Protein AF-A0A7S9CLT0-F1 (afdb_monomer_lite)

Secondary structure (DSSP, 8-state):
--HHHHHHHHHHHHTT-SS--HHHHHHHHHHHTS-HHHHHHHHHHTTSS-TTHHHHHHHTT---HHHHHHHHHHHHS--------

pLDDT: mean 89.1, std 14.0, range [45.91, 97.62]

Foldseek 3Di:
DDDVVLVVLLCVLCVVPPDDDLLNLLVSCVVVVHHSLVSVVSCCVVVVDPPCPQVVLVVVVHNDPVNNVVSVVVVPDDPPPPDDD

Radius of gyration: 14.13 Å; chains: 1; bounding box: 30×40×33 Å

Structure (mmCIF, N/CA/C/O backbone):
data_AF-A0A7S9CLT0-F1
#
_entry.id   AF-A0A7S9CLT0-F1
#
loop_
_atom_site.group_PDB
_atom_site.id
_atom_site.type_symbol
_atom_site.label_atom_id
_atom_site.label_alt_id
_atom_site.label_comp_id
_atom_site.label_asym_id
_atom_site.label_entity_id
_atom_site.label_seq_id
_atom_site.pdbx_PDB_ins_code
_atom_site.Cartn_x
_atom_site.Cartn_y
_atom_site.Cartn_z
_atom_site.occupancy
_atom_site.B_iso_or_equiv
_atom_site.auth_seq_id
_atom_site.auth_comp_id
_atom_site.auth_asym_id
_atom_site.auth_atom_id
_atom_site.pdbx_PDB_model_num
ATOM 1 N N . MET A 1 1 ? 9.662 -9.570 -5.534 1.00 88.00 1 MET A N 1
ATOM 2 C CA . MET A 1 1 ? 10.656 -8.835 -4.714 1.00 88.00 1 MET A CA 1
ATOM 3 C C . MET A 1 1 ? 11.034 -9.650 -3.470 1.00 88.00 1 MET A C 1
ATOM 5 O O . MET A 1 1 ? 10.202 -10.428 -2.991 1.00 88.00 1 MET A O 1
ATOM 9 N N . ASP A 1 2 ? 12.266 -9.538 -2.957 1.00 92.69 2 ASP A N 1
ATOM 10 C CA . ASP A 1 2 ? 12.635 -10.094 -1.640 1.00 92.69 2 ASP A CA 1
ATOM 11 C C . ASP A 1 2 ? 12.130 -9.199 -0.483 1.00 92.69 2 ASP A C 1
ATOM 13 O O . ASP A 1 2 ? 11.421 -8.218 -0.712 1.00 92.69 2 ASP A O 1
ATOM 17 N N . MET A 1 3 ? 12.401 -9.588 0.767 1.00 91.62 3 MET A N 1
ATOM 18 C CA . MET A 1 3 ? 11.845 -8.919 1.954 1.00 91.62 3 MET A CA 1
ATOM 19 C C . MET A 1 3 ? 12.457 -7.532 2.203 1.00 91.62 3 MET A C 1
ATOM 21 O O . MET A 1 3 ? 11.739 -6.602 2.584 1.00 91.62 3 MET A O 1
ATOM 25 N N . ASP 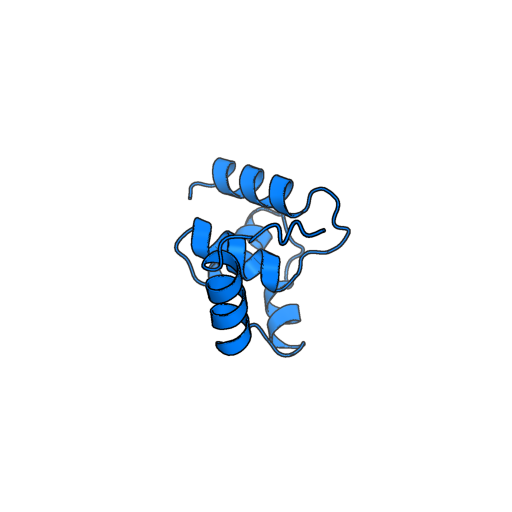A 1 4 ? 13.757 -7.380 1.957 1.00 94.69 4 ASP A N 1
ATOM 26 C CA . ASP A 1 4 ? 14.481 -6.130 2.190 1.00 94.69 4 ASP A CA 1
ATOM 27 C C . ASP A 1 4 ? 14.132 -5.104 1.113 1.00 94.69 4 ASP A C 1
ATOM 29 O O . ASP A 1 4 ? 13.812 -3.952 1.422 1.00 94.69 4 ASP A O 1
ATOM 33 N N . ALA A 1 5 ? 14.080 -5.542 -0.147 1.00 94.56 5 ALA A N 1
ATOM 34 C CA . ALA A 1 5 ? 13.651 -4.708 -1.257 1.00 94.56 5 ALA A CA 1
ATOM 35 C C . ALA A 1 5 ? 12.188 -4.258 -1.094 1.00 94.56 5 ALA A C 1
ATOM 37 O O . ALA A 1 5 ? 11.888 -3.087 -1.336 1.00 94.56 5 ALA A O 1
ATOM 38 N N . LEU A 1 6 ? 11.291 -5.127 -0.604 1.00 94.00 6 LEU A N 1
ATOM 39 C CA . LEU A 1 6 ? 9.899 -4.748 -0.324 1.00 94.00 6 LEU A CA 1
ATOM 40 C C . LEU A 1 6 ? 9.812 -3.695 0.781 1.00 94.00 6 LEU A C 1
ATOM 42 O O . LEU A 1 6 ? 9.075 -2.720 0.649 1.00 94.00 6 LEU A O 1
ATOM 46 N N . THR A 1 7 ? 10.591 -3.859 1.847 1.00 95.31 7 THR A N 1
ATOM 47 C CA . THR A 1 7 ? 10.646 -2.893 2.949 1.00 95.31 7 THR A CA 1
ATOM 48 C C . THR A 1 7 ? 11.141 -1.528 2.473 1.00 95.31 7 THR A C 1
ATOM 50 O O . THR A 1 7 ? 10.550 -0.502 2.818 1.00 95.31 7 THR A O 1
ATOM 53 N N . ALA A 1 8 ? 12.194 -1.500 1.654 1.00 95.19 8 ALA A N 1
ATOM 54 C CA . ALA A 1 8 ? 12.728 -0.267 1.085 1.00 95.19 8 ALA A CA 1
ATOM 55 C C . ALA A 1 8 ? 11.717 0.413 0.147 1.00 95.19 8 ALA A C 1
ATOM 57 O O . ALA A 1 8 ? 11.435 1.603 0.304 1.00 95.19 8 ALA A O 1
ATOM 58 N N . ALA A 1 9 ? 11.117 -0.346 -0.776 1.00 93.69 9 ALA A N 1
ATOM 59 C CA . ALA A 1 9 ? 10.113 0.167 -1.704 1.00 93.69 9 ALA A CA 1
ATOM 60 C C . ALA A 1 9 ? 8.885 0.717 -0.965 1.00 93.69 9 ALA A C 1
ATOM 62 O O . ALA A 1 9 ? 8.414 1.809 -1.288 1.00 93.69 9 ALA A O 1
ATOM 63 N N . PHE A 1 10 ? 8.405 0.002 0.057 1.00 94.31 10 PHE A N 1
ATOM 64 C CA . PHE A 1 10 ? 7.294 0.440 0.896 1.00 94.31 10 PHE A CA 1
ATOM 65 C C . PHE A 1 10 ? 7.601 1.773 1.577 1.00 94.31 10 PHE A C 1
ATOM 67 O O . PHE A 1 10 ? 6.815 2.708 1.449 1.00 94.31 10 PHE A O 1
ATOM 74 N N . ARG A 1 11 ? 8.756 1.882 2.252 1.00 93.94 11 ARG A N 1
ATOM 75 C CA . ARG A 1 11 ? 9.185 3.110 2.944 1.00 93.94 11 ARG A CA 1
ATOM 76 C C . ARG A 1 11 ? 9.262 4.302 1.999 1.00 93.94 11 ARG A C 1
ATOM 78 O O . ARG A 1 11 ? 8.744 5.357 2.335 1.00 93.94 11 ARG A O 1
ATOM 85 N N . SER A 1 12 ? 9.832 4.106 0.812 1.00 92.44 12 SER A N 1
ATOM 86 C CA . SER A 1 12 ? 9.898 5.149 -0.214 1.00 92.44 12 SER A CA 1
ATOM 87 C C . SER A 1 12 ? 8.510 5.582 -0.698 1.00 92.44 12 SER A C 1
ATOM 89 O O . SER A 1 12 ? 8.293 6.766 -0.919 1.00 92.44 12 SER A O 1
ATOM 91 N N . HIS A 1 13 ? 7.552 4.657 -0.817 1.00 89.19 13 HIS A N 1
ATOM 92 C CA . HIS A 1 13 ? 6.186 5.004 -1.219 1.00 89.19 13 HIS A CA 1
ATOM 93 C C . HIS A 1 13 ? 5.421 5.758 -0.128 1.00 89.19 13 HIS A C 1
ATOM 95 O O . HIS A 1 13 ? 4.627 6.638 -0.452 1.00 89.19 13 HIS A O 1
ATOM 101 N N . VAL A 1 14 ? 5.613 5.407 1.149 1.00 90.62 14 VAL A N 1
ATOM 102 C CA . VAL A 1 14 ? 4.942 6.087 2.274 1.00 90.62 14 VAL A CA 1
ATOM 103 C C . VAL A 1 14 ? 5.636 7.374 2.704 1.00 90.62 14 VAL A C 1
ATOM 105 O O . VAL A 1 14 ? 5.068 8.125 3.493 1.00 90.62 14 VAL A O 1
ATOM 108 N N . GLU A 1 15 ? 6.835 7.652 2.197 1.00 89.69 15 GLU A N 1
ATOM 109 C CA . GLU A 1 15 ? 7.555 8.882 2.500 1.00 89.69 15 GLU A CA 1
ATOM 110 C C . GLU A 1 15 ? 6.709 10.107 2.115 1.00 89.69 15 GLU A C 1
ATOM 112 O O . GLU A 1 15 ? 6.220 10.231 0.995 1.00 89.69 15 GLU A O 1
ATOM 117 N N . GLY A 1 16 ? 6.476 10.997 3.083 1.00 84.31 16 GLY A N 1
ATOM 118 C CA . GLY A 1 16 ? 5.628 12.178 2.897 1.00 84.31 16 GLY A CA 1
ATOM 119 C C . GLY A 1 16 ? 4.115 11.915 2.915 1.00 84.31 16 GLY A C 1
ATOM 120 O O . GLY A 1 16 ? 3.346 12.870 2.828 1.00 84.31 16 GLY A O 1
ATOM 121 N N . SER A 1 17 ? 3.667 10.666 3.083 1.00 85.88 17 SER A N 1
ATOM 122 C CA . SER A 1 17 ? 2.253 10.316 3.260 1.00 85.88 17 SER A CA 1
ATOM 123 C C . SER A 1 17 ? 1.966 9.858 4.689 1.00 85.88 17 SER A C 1
ATOM 125 O O . SER A 1 17 ? 2.657 9.008 5.244 1.00 85.88 17 SER A O 1
ATOM 127 N N . SER A 1 18 ? 0.885 10.361 5.285 1.00 83.56 18 SER A N 1
ATOM 128 C CA . SER A 1 18 ? 0.413 9.894 6.597 1.00 83.56 18 SER A CA 1
ATOM 129 C C . SER A 1 18 ? -0.410 8.606 6.521 1.00 83.56 18 SER A C 1
ATOM 131 O O . SER A 1 18 ? -0.853 8.099 7.552 1.00 83.56 18 SER A O 1
ATOM 133 N N . THR A 1 19 ? -0.701 8.093 5.321 1.00 88.50 19 THR A N 1
ATOM 134 C CA . THR A 1 19 ? -1.632 6.969 5.155 1.00 88.50 19 THR A CA 1
ATOM 135 C C . THR A 1 19 ? -1.251 6.084 3.976 1.00 88.50 19 THR A C 1
ATOM 137 O O . THR A 1 19 ? -0.872 6.563 2.906 1.00 88.50 19 THR A O 1
ATOM 140 N N . PHE A 1 20 ? -1.397 4.772 4.156 1.00 94.25 20 PHE A N 1
ATOM 141 C CA . PHE A 1 20 ? -1.239 3.801 3.083 1.00 94.25 20 PHE A CA 1
ATOM 142 C C . PHE A 1 20 ? -2.534 3.699 2.267 1.00 94.25 20 PHE A C 1
ATOM 144 O O . PHE A 1 20 ? -3.585 3.337 2.794 1.00 94.25 20 PHE A O 1
ATOM 151 N N . THR A 1 21 ? -2.474 4.046 0.982 1.00 94.56 21 THR A N 1
ATOM 152 C CA . THR A 1 21 ? -3.663 4.161 0.120 1.00 94.56 21 THR A CA 1
ATOM 153 C C . THR A 1 21 ? -3.806 2.980 -0.844 1.00 94.56 21 THR A C 1
ATOM 155 O O . THR A 1 21 ? -2.844 2.264 -1.123 1.00 94.56 21 THR A O 1
ATOM 158 N N . ARG A 1 22 ? -5.002 2.814 -1.436 1.00 96.25 22 ARG A N 1
ATOM 159 C CA . ARG A 1 22 ? -5.254 1.806 -2.489 1.00 96.25 22 ARG A CA 1
ATOM 160 C C . ARG A 1 22 ? -4.278 1.938 -3.660 1.00 96.25 22 ARG A C 1
ATOM 162 O O . ARG A 1 22 ? -3.766 0.938 -4.147 1.00 96.25 22 ARG A O 1
ATOM 169 N N . ARG A 1 23 ? -3.980 3.173 -4.079 1.00 95.31 23 ARG A N 1
ATOM 170 C CA . ARG A 1 23 ? -3.047 3.456 -5.178 1.00 95.31 23 ARG A CA 1
ATOM 171 C C . ARG A 1 23 ? -1.626 2.992 -4.858 1.00 95.31 23 ARG A C 1
ATOM 173 O O . ARG A 1 23 ? -0.971 2.427 -5.725 1.00 95.31 23 ARG A O 1
ATOM 180 N N . MET A 1 24 ? -1.177 3.175 -3.617 1.00 95.50 24 MET A N 1
ATOM 181 C CA . MET A 1 24 ? 0.134 2.693 -3.167 1.00 95.50 24 MET A CA 1
ATOM 182 C C . MET A 1 24 ? 0.180 1.165 -3.123 1.00 95.50 24 MET A C 1
ATOM 184 O O . MET A 1 24 ? 1.160 0.578 -3.573 1.00 95.50 24 MET A O 1
ATOM 188 N N . ALA A 1 25 ? -0.894 0.520 -2.654 1.00 96.62 25 ALA A N 1
ATOM 189 C CA . ALA A 1 25 ? -1.019 -0.935 -2.683 1.00 96.62 25 ALA A CA 1
ATOM 190 C C . ALA A 1 25 ? -0.940 -1.493 -4.112 1.00 96.62 25 ALA A C 1
ATOM 192 O O . ALA A 1 25 ? -0.255 -2.483 -4.338 1.00 96.62 25 ALA A O 1
ATOM 193 N N . ILE A 1 26 ? -1.602 -0.851 -5.080 1.00 96.81 26 ILE A N 1
ATOM 194 C CA . ILE A 1 26 ? -1.551 -1.267 -6.488 1.00 96.81 26 ILE A CA 1
ATOM 195 C C . ILE A 1 26 ? -0.150 -1.057 -7.071 1.00 96.81 26 ILE A C 1
ATOM 197 O O . ILE A 1 26 ? 0.404 -1.987 -7.646 1.00 96.81 26 ILE A O 1
ATOM 201 N N . ALA A 1 27 ? 0.443 0.127 -6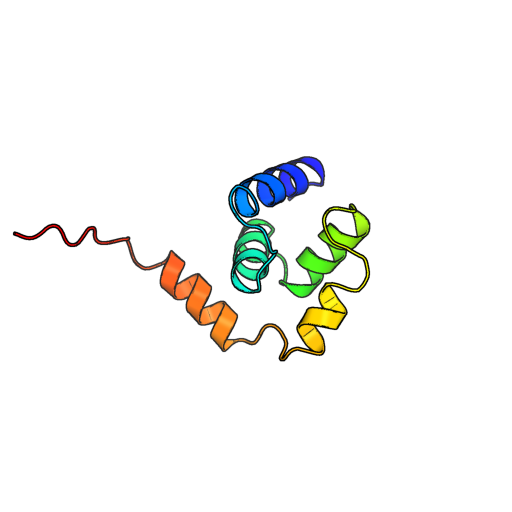.886 1.00 94.88 27 ALA A N 1
ATOM 202 C CA . ALA A 1 27 ? 1.760 0.445 -7.437 1.00 94.88 27 ALA A CA 1
ATOM 203 C C . ALA A 1 27 ? 2.849 -0.512 -6.926 1.00 94.88 27 ALA A C 1
ATOM 205 O O . ALA A 1 27 ? 3.609 -1.075 -7.712 1.00 94.88 27 ALA A O 1
ATOM 206 N N . LEU A 1 28 ? 2.882 -0.763 -5.615 1.00 95.44 28 LEU A N 1
ATOM 207 C CA . LEU A 1 28 ? 3.831 -1.699 -5.016 1.00 95.44 28 LEU A CA 1
ATOM 208 C C . LEU A 1 28 ? 3.578 -3.149 -5.452 1.00 95.44 28 LEU A C 1
ATOM 210 O O . LEU A 1 28 ? 4.531 -3.905 -5.616 1.00 95.44 28 LEU A O 1
ATOM 214 N N . ALA A 1 29 ? 2.319 -3.546 -5.654 1.00 96.38 29 ALA A N 1
ATOM 215 C CA . ALA A 1 29 ? 1.974 -4.891 -6.109 1.00 96.38 29 ALA A CA 1
ATOM 216 C C . ALA A 1 29 ? 2.408 -5.123 -7.559 1.00 96.38 29 ALA A C 1
ATOM 218 O O . ALA A 1 29 ? 2.987 -6.166 -7.861 1.00 96.38 29 ALA A O 1
ATOM 219 N N . ASP A 1 30 ? 2.226 -4.123 -8.424 1.00 94.56 30 ASP A N 1
ATOM 220 C CA . ASP A 1 30 ? 2.724 -4.151 -9.799 1.00 94.56 30 ASP A CA 1
ATOM 221 C C . ASP A 1 30 ? 4.263 -4.224 -9.832 1.00 94.56 30 ASP A C 1
ATOM 223 O O . ASP A 1 30 ? 4.818 -4.993 -10.616 1.00 94.56 30 ASP A O 1
ATOM 227 N N . 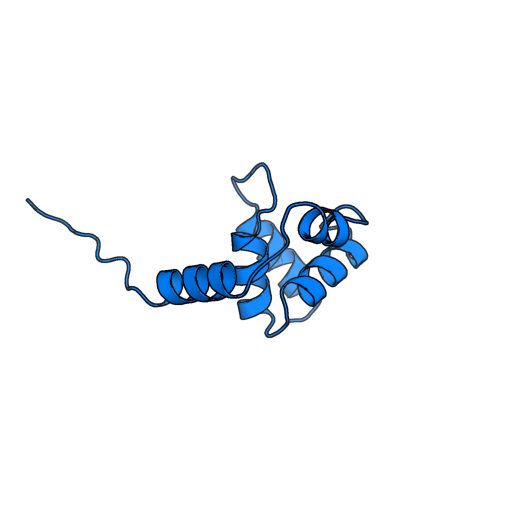MET A 1 31 ? 4.963 -3.515 -8.934 1.00 92.19 31 MET A N 1
ATOM 228 C CA . MET A 1 31 ? 6.424 -3.626 -8.781 1.00 92.19 31 MET A CA 1
ATOM 229 C C . MET A 1 31 ? 6.881 -4.996 -8.249 1.00 92.19 31 MET A C 1
ATOM 231 O O . MET A 1 31 ? 7.932 -5.494 -8.652 1.00 92.19 31 MET A O 1
ATOM 235 N N . ASP A 1 32 ? 6.133 -5.600 -7.321 1.00 93.19 32 ASP A N 1
ATOM 236 C CA . ASP A 1 32 ? 6.442 -6.922 -6.754 1.00 93.19 32 ASP A CA 1
ATOM 237 C C . ASP A 1 32 ? 6.073 -8.074 -7.706 1.00 93.19 32 ASP A C 1
ATOM 239 O O . ASP A 1 32 ? 6.607 -9.177 -7.564 1.00 93.19 32 ASP A O 1
ATOM 243 N N . GLY A 1 33 ? 5.200 -7.819 -8.687 1.00 94.19 33 GLY A N 1
ATOM 244 C CA . GLY A 1 33 ? 4.645 -8.826 -9.592 1.00 94.19 33 GLY A CA 1
ATOM 245 C C . GLY A 1 33 ? 3.550 -9.680 -8.944 1.00 94.19 33 GLY A C 1
ATOM 246 O O . GLY A 1 33 ? 3.357 -10.832 -9.334 1.00 94.19 33 GLY A O 1
ATOM 247 N N . THR A 1 34 ? 2.854 -9.153 -7.933 1.00 96.00 34 THR A N 1
ATOM 248 C CA . THR A 1 34 ? 1.805 -9.860 -7.181 1.00 96.00 34 THR A CA 1
ATOM 249 C C . THR A 1 34 ? 0.471 -9.113 -7.217 1.00 96.00 34 THR A C 1
ATOM 251 O O . THR A 1 34 ? 0.350 -8.025 -7.774 1.00 96.00 34 THR A O 1
ATOM 254 N N . SER A 1 35 ? -0.586 -9.712 -6.658 1.00 96.44 35 SER A N 1
ATOM 255 C CA . SER A 1 35 ? -1.859 -9.001 -6.481 1.00 96.44 35 SER A CA 1
ATOM 256 C C . SER A 1 35 ? -1.794 -8.013 -5.303 1.00 96.44 35 SER A C 1
ATOM 258 O O . SER A 1 35 ? -1.101 -8.297 -4.320 1.00 96.44 35 SER A O 1
ATOM 260 N N . PRO A 1 36 ? -2.577 -6.912 -5.310 1.00 97.38 36 PRO A N 1
ATOM 261 C CA . PRO A 1 36 ? -2.631 -5.973 -4.185 1.00 97.38 36 PRO A CA 1
ATOM 262 C C . PRO A 1 36 ? -2.911 -6.653 -2.841 1.00 97.38 36 PRO A C 1
ATOM 264 O O . PRO A 1 36 ? -2.292 -6.317 -1.837 1.00 97.38 36 PRO A O 1
ATOM 267 N N . GLY A 1 37 ? -3.780 -7.669 -2.816 1.00 96.88 37 GLY A N 1
ATOM 268 C CA . GLY A 1 37 ? -4.067 -8.420 -1.593 1.00 96.88 37 GLY A CA 1
ATOM 269 C C . GLY A 1 37 ? -2.904 -9.276 -1.098 1.00 96.88 37 GLY A C 1
ATOM 270 O O . GLY A 1 37 ? -2.654 -9.332 0.105 1.00 96.88 37 GLY A O 1
ATOM 271 N N . GLN A 1 38 ? -2.151 -9.915 -1.998 1.00 97.44 38 GLN A N 1
ATOM 272 C CA . GLN A 1 38 ? -0.937 -10.639 -1.607 1.00 97.44 38 GLN A CA 1
ATOM 273 C C . GLN A 1 38 ? 0.135 -9.693 -1.069 1.00 97.44 38 GLN A C 1
ATOM 275 O O . GLN A 1 38 ? 0.758 -10.016 -0.055 1.00 97.44 38 GLN A O 1
ATOM 280 N N . LEU A 1 39 ? 0.316 -8.535 -1.710 1.00 97.62 39 LEU A N 1
ATOM 281 C CA . LEU A 1 39 ? 1.250 -7.514 -1.255 1.00 97.62 39 LEU A CA 1
ATOM 282 C C . LEU A 1 39 ? 0.871 -7.004 0.141 1.00 97.62 39 LEU A C 1
ATOM 284 O O . LEU A 1 39 ? 1.702 -7.056 1.045 1.00 97.62 39 LEU A O 1
ATOM 288 N N . VAL A 1 40 ? -0.377 -6.567 0.350 1.00 97.56 40 VAL A N 1
ATOM 289 C CA . VAL A 1 40 ? -0.826 -6.032 1.649 1.00 97.56 40 VAL A CA 1
ATOM 290 C C . VAL A 1 40 ? -0.631 -7.066 2.756 1.00 97.56 40 VAL A C 1
ATOM 292 O O . VAL A 1 40 ? -0.010 -6.753 3.767 1.00 97.56 40 VAL A O 1
ATOM 295 N N . ARG A 1 41 ? -1.018 -8.329 2.532 1.00 97.44 41 ARG A N 1
ATOM 296 C CA . ARG A 1 41 ? -0.796 -9.419 3.502 1.00 97.44 41 ARG A CA 1
ATOM 297 C C . ARG A 1 41 ? 0.675 -9.723 3.765 1.00 97.44 41 ARG A C 1
ATOM 299 O O . ARG A 1 41 ? 1.045 -10.243 4.818 1.00 97.44 41 ARG A O 1
ATOM 306 N N . ARG A 1 42 ? 1.557 -9.466 2.800 1.00 96.50 42 ARG A N 1
ATOM 307 C CA . ARG A 1 42 ? 3.006 -9.582 3.003 1.00 96.50 42 ARG A CA 1
ATOM 308 C C . ARG A 1 42 ? 3.534 -8.419 3.842 1.00 96.50 42 ARG A C 1
ATOM 310 O O . ARG A 1 42 ? 4.326 -8.668 4.743 1.00 96.50 42 ARG A O 1
ATOM 317 N N . CYS A 1 43 ? 3.049 -7.202 3.608 1.00 96.69 43 CYS A N 1
ATOM 318 C CA . CYS A 1 43 ? 3.357 -6.033 4.431 1.00 96.69 43 CYS A CA 1
ATOM 319 C C . CYS A 1 43 ? 2.865 -6.192 5.879 1.00 96.69 43 CYS A C 1
ATOM 321 O O . CYS A 1 43 ? 3.592 -5.827 6.797 1.00 96.69 43 CYS A O 1
ATOM 323 N N . GLU A 1 44 ? 1.687 -6.784 6.098 1.00 97.31 44 GLU A N 1
ATOM 324 C CA . GLU A 1 44 ? 1.177 -7.122 7.438 1.00 97.31 44 GLU A CA 1
ATOM 325 C C . GLU A 1 44 ? 2.109 -8.095 8.166 1.00 97.31 44 GLU A C 1
ATOM 327 O O . GLU A 1 44 ? 2.555 -7.820 9.276 1.00 97.31 44 GLU A O 1
ATOM 332 N N . ARG A 1 45 ? 2.493 -9.198 7.508 1.00 96.69 45 ARG A N 1
ATOM 333 C CA . ARG A 1 45 ? 3.430 -10.188 8.075 1.00 96.69 45 ARG A CA 1
ATOM 334 C C . ARG A 1 45 ? 4.814 -9.615 8.381 1.00 96.69 45 ARG A C 1
ATOM 336 O O . ARG A 1 45 ? 5.513 -10.146 9.236 1.00 96.69 45 ARG A O 1
ATOM 343 N N . LEU A 1 46 ? 5.212 -8.561 7.675 1.00 95.25 46 LEU A N 1
ATOM 344 C CA . LEU A 1 46 ? 6.462 -7.837 7.899 1.00 95.25 46 LEU A CA 1
ATOM 345 C C . LEU A 1 46 ? 6.365 -6.745 8.972 1.00 95.25 46 LEU A C 1
ATOM 347 O O . LEU A 1 46 ? 7.374 -6.118 9.283 1.00 95.25 46 LEU A O 1
ATOM 351 N N . GLY A 1 47 ? 5.171 -6.476 9.508 1.00 95.69 47 GLY A N 1
ATOM 352 C CA . GLY A 1 47 ? 4.936 -5.367 10.433 1.00 95.69 47 GLY A CA 1
ATOM 353 C C . GLY A 1 47 ? 5.018 -3.980 9.782 1.00 95.69 47 GLY A C 1
ATOM 354 O O . GLY A 1 47 ? 5.118 -2.981 10.489 1.00 95.69 47 GLY A O 1
ATOM 355 N N . LEU A 1 48 ? 4.983 -3.899 8.446 1.00 95.38 48 LEU A N 1
ATOM 356 C CA . LEU A 1 48 ? 4.948 -2.632 7.699 1.00 95.38 48 LEU A CA 1
ATOM 357 C C . LEU A 1 48 ? 3.545 -2.015 7.694 1.00 95.38 48 LEU A C 1
ATOM 359 O O . LEU A 1 48 ? 3.395 -0.798 7.614 1.00 95.38 48 LEU A O 1
ATOM 363 N N . LEU A 1 49 ? 2.521 -2.864 7.782 1.00 96.12 49 LEU A N 1
ATOM 364 C CA . LEU A 1 49 ? 1.125 -2.487 7.964 1.00 96.12 49 LEU A CA 1
ATOM 365 C C . LEU A 1 49 ? 0.569 -3.181 9.204 1.00 96.12 49 LEU A C 1
ATOM 367 O O . LEU A 1 49 ? 1.053 -4.236 9.612 1.00 96.12 49 LEU A O 1
ATOM 371 N N . ARG A 1 50 ? -0.471 -2.591 9.793 1.00 95.62 50 ARG A N 1
ATOM 372 C CA . ARG A 1 50 ? -1.196 -3.210 10.904 1.00 95.62 50 ARG A CA 1
ATOM 373 C C . ARG A 1 50 ? -1.910 -4.468 10.409 1.00 95.62 50 ARG A C 1
ATOM 375 O O . ARG A 1 50 ? -2.496 -4.441 9.332 1.00 95.62 50 ARG A O 1
ATOM 382 N N . GLU A 1 51 ? -1.914 -5.529 11.206 1.00 96.62 51 GLU A N 1
ATOM 383 C CA . GLU A 1 51 ? -2.727 -6.720 10.933 1.00 96.62 51 GLU A CA 1
ATOM 384 C C . GLU A 1 51 ? -4.209 -6.350 10.716 1.00 96.62 51 GLU A C 1
ATOM 386 O O . GLU A 1 51 ? -4.767 -5.548 11.474 1.00 96.62 51 GLU A O 1
ATOM 391 N N . GLY A 1 52 ? -4.824 -6.896 9.661 1.00 96.56 52 GLY A N 1
ATOM 392 C CA . GLY A 1 52 ? -6.200 -6.591 9.251 1.00 96.56 52 GLY A CA 1
ATOM 393 C C . GLY A 1 52 ? -6.335 -5.364 8.338 1.00 96.56 52 GLY A C 1
ATOM 394 O O . GLY A 1 52 ? -7.445 -4.930 8.041 1.00 96.56 52 GLY A O 1
ATOM 395 N N . SER A 1 53 ? -5.227 -4.792 7.861 1.00 96.62 53 SER A N 1
ATOM 396 C CA . SER A 1 53 ? -5.226 -3.747 6.829 1.00 96.62 53 SER A CA 1
ATOM 397 C C . SER A 1 53 ? -5.843 -4.235 5.517 1.00 96.62 53 SER A C 1
ATOM 399 O O . SER A 1 53 ? -6.541 -3.468 4.854 1.00 96.62 53 SER A O 1
ATOM 401 N N . TRP A 1 54 ? -5.609 -5.494 5.123 1.00 97.25 54 TRP A N 1
ATOM 402 C CA . TRP A 1 54 ? -6.273 -6.056 3.942 1.00 97.25 54 TRP A CA 1
ATOM 403 C C . TRP A 1 54 ? -7.784 -6.157 4.141 1.00 97.25 54 TRP A C 1
ATOM 405 O O . TRP A 1 54 ? -8.542 -5.752 3.261 1.00 97.25 54 TRP A O 1
ATOM 415 N N . ASP A 1 55 ? -8.218 -6.663 5.292 1.00 97.31 55 ASP A N 1
ATOM 416 C CA . ASP A 1 55 ? -9.638 -6.789 5.614 1.00 97.31 55 ASP A CA 1
ATOM 417 C C . ASP A 1 55 ? -10.310 -5.417 5.642 1.00 97.31 55 ASP A C 1
ATOM 419 O O . ASP A 1 55 ? -11.335 -5.234 4.991 1.00 97.31 55 ASP A O 1
ATOM 423 N N . TRP A 1 56 ? -9.653 -4.408 6.226 1.00 96.38 56 TRP A N 1
ATOM 424 C CA . TRP A 1 56 ? -10.127 -3.028 6.159 1.00 96.38 56 TRP A CA 1
ATOM 425 C C . TRP A 1 56 ? -10.313 -2.552 4.714 1.00 96.38 56 TRP A C 1
ATOM 427 O O . TRP A 1 56 ? -11.341 -1.950 4.406 1.00 96.38 56 TRP A O 1
ATOM 437 N N . PHE A 1 57 ? -9.376 -2.836 3.796 1.00 96.00 57 PHE A N 1
ATOM 438 C CA . PHE A 1 57 ? -9.575 -2.497 2.383 1.00 96.00 57 PHE A CA 1
ATOM 439 C C . PHE A 1 57 ? -10.816 -3.179 1.819 1.00 96.00 57 PHE A C 1
ATOM 441 O O . PHE A 1 57 ? -11.615 -2.499 1.181 1.00 96.00 57 PHE A O 1
ATOM 448 N N . VAL A 1 58 ? -10.985 -4.484 2.048 1.00 96.38 58 VAL A N 1
ATOM 449 C CA . VAL A 1 58 ? -12.134 -5.265 1.561 1.00 96.38 58 VAL A CA 1
ATOM 450 C C . VAL A 1 58 ? -13.453 -4.706 2.098 1.00 96.38 58 VAL A C 1
ATOM 452 O O . VAL A 1 58 ? -14.368 -4.467 1.312 1.00 96.38 58 VAL A O 1
ATOM 455 N N . GLU A 1 59 ? -13.532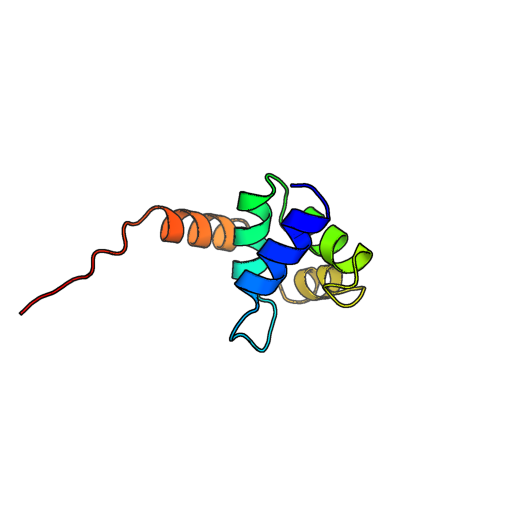 -4.430 3.399 1.00 97.19 59 GLU A N 1
ATOM 456 C CA . GLU A 1 59 ? -14.722 -3.878 4.056 1.00 97.19 59 GLU A CA 1
ATOM 457 C C . GLU A 1 59 ? -15.043 -2.452 3.590 1.00 97.19 59 GLU A C 1
ATOM 459 O O . GLU A 1 59 ? -16.205 -2.065 3.501 1.00 97.19 59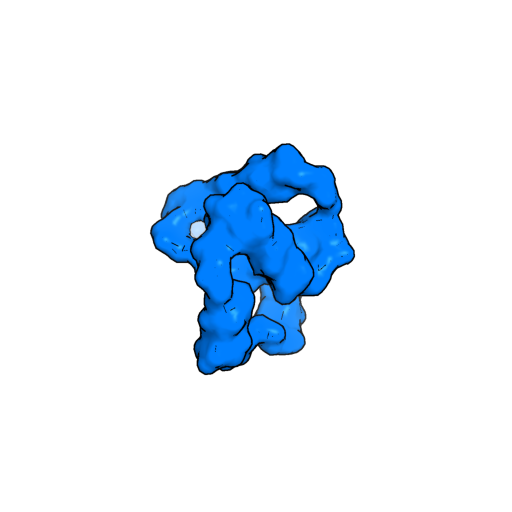 GLU A O 1
ATOM 464 N N . ASN A 1 60 ? -14.023 -1.675 3.221 1.00 95.81 60 ASN A N 1
ATOM 465 C CA . ASN A 1 60 ? -14.174 -0.293 2.774 1.00 95.81 60 ASN A CA 1
ATOM 466 C C . ASN A 1 60 ? -14.205 -0.190 1.239 1.00 95.81 60 ASN A C 1
ATOM 468 O O . ASN A 1 60 ? -13.588 0.700 0.662 1.00 95.81 60 ASN A O 1
ATOM 472 N N . GLY A 1 61 ? -14.899 -1.094 0.546 1.00 94.19 61 GLY A N 1
ATOM 473 C CA . GLY A 1 61 ? -15.104 -1.022 -0.912 1.00 94.19 61 GLY A CA 1
ATOM 474 C C . GLY A 1 61 ? -13.999 -1.650 -1.771 1.00 94.19 61 GLY A C 1
ATOM 475 O O . GLY A 1 61 ? -14.048 -1.569 -2.996 1.00 94.19 61 GLY A O 1
ATOM 476 N N . GLY A 1 62 ? -13.017 -2.300 -1.151 1.00 95.19 62 GLY A N 1
ATOM 477 C CA . GLY A 1 62 ? -12.012 -3.124 -1.813 1.00 95.19 62 GLY A CA 1
ATOM 478 C C . GLY A 1 62 ? -11.022 -2.368 -2.698 1.00 95.19 62 GLY A C 1
ATOM 479 O O . GLY A 1 62 ? -10.941 -1.137 -2.728 1.00 95.19 62 GLY A O 1
ATOM 480 N N . ILE A 1 63 ? -10.238 -3.152 -3.435 1.00 96.25 63 ILE A N 1
ATOM 481 C CA . ILE A 1 63 ? -9.425 -2.696 -4.563 1.00 96.25 63 ILE A CA 1
ATOM 482 C C . ILE A 1 63 ? -10.022 -3.345 -5.811 1.00 96.25 63 ILE A C 1
ATOM 484 O O . ILE A 1 63 ? -9.891 -4.554 -5.999 1.00 96.25 63 ILE A O 1
ATOM 488 N N . THR A 1 64 ? -10.726 -2.556 -6.622 1.00 96.00 64 THR A N 1
ATOM 489 C CA . THR A 1 64 ? -11.446 -3.043 -7.799 1.00 96.00 64 THR A CA 1
ATOM 490 C C . THR A 1 64 ? -10.562 -3.043 -9.043 1.00 96.00 64 THR A C 1
ATOM 492 O O . THR A 1 64 ? -9.466 -2.473 -9.060 1.00 96.00 64 THR A O 1
ATOM 495 N N . LYS A 1 65 ? -11.056 -3.681 -10.107 1.00 94.81 65 LYS A N 1
ATOM 496 C CA . LYS A 1 65 ? -10.386 -3.688 -11.407 1.00 94.81 65 LYS A CA 1
ATOM 497 C C . LYS A 1 65 ? -10.232 -2.271 -11.966 1.00 94.81 65 LYS A C 1
ATOM 499 O O . LYS A 1 65 ? -9.177 -1.961 -12.504 1.00 94.81 65 LYS A O 1
ATOM 504 N N . GLU A 1 66 ? -11.227 -1.411 -11.771 1.00 95.75 66 GLU A N 1
ATOM 505 C CA . GLU A 1 66 ? -11.200 -0.015 -12.212 1.00 95.75 66 GLU A CA 1
ATOM 506 C C . GLU A 1 66 ? -10.072 0.761 -11.526 1.00 95.75 66 GLU A C 1
ATOM 508 O O . GLU A 1 66 ? -9.313 1.444 -12.206 1.00 95.75 66 GLU A O 1
ATOM 513 N N . HIS A 1 67 ? -9.884 0.591 -10.208 1.00 96.00 67 HIS A N 1
ATOM 514 C CA . HIS A 1 67 ? -8.752 1.204 -9.503 1.00 96.00 67 HIS A CA 1
ATOM 515 C C . HIS A 1 67 ? -7.405 0.735 -10.072 1.00 96.00 67 HIS A C 1
ATOM 517 O O . HIS A 1 67 ? -6.476 1.527 -10.211 1.00 96.00 67 HIS A O 1
ATOM 523 N N . ILE A 1 68 ? -7.285 -0.556 -10.393 1.00 95.19 68 ILE A N 1
ATOM 524 C CA . ILE A 1 68 ? -6.056 -1.130 -10.957 1.00 95.19 68 ILE A CA 1
ATOM 525 C C . ILE A 1 68 ? -5.784 -0.556 -12.350 1.00 95.19 68 ILE A C 1
ATOM 527 O O . ILE A 1 68 ? -4.667 -0.114 -12.628 1.00 95.19 68 ILE A O 1
ATOM 531 N N . ASP A 1 69 ? -6.799 -0.537 -13.211 1.00 94.25 69 ASP A N 1
ATOM 532 C CA . ASP A 1 69 ? -6.690 -0.026 -14.575 1.00 94.25 69 ASP A CA 1
ATOM 533 C C . ASP A 1 69 ? -6.384 1.487 -14.574 1.00 94.25 69 ASP A C 1
ATOM 535 O O . ASP A 1 69 ? -5.551 1.937 -15.359 1.00 94.25 69 ASP A O 1
ATOM 539 N N . GLU A 1 70 ? -6.955 2.264 -13.646 1.00 93.12 70 GLU A N 1
ATOM 540 C CA . GLU A 1 70 ? -6.644 3.690 -13.466 1.00 93.12 70 GLU A CA 1
ATOM 541 C C . GLU A 1 70 ? -5.176 3.915 -13.085 1.00 93.12 70 GLU A C 1
ATOM 543 O O . GLU A 1 70 ? -4.490 4.740 -13.690 1.00 93.12 70 GLU A O 1
ATOM 548 N N . VAL A 1 71 ? -4.658 3.173 -12.101 1.00 93.81 71 VAL A N 1
ATOM 549 C CA . VAL A 1 71 ? -3.265 3.327 -11.655 1.00 93.81 71 VAL A CA 1
ATOM 550 C C . VAL A 1 71 ? -2.287 2.942 -12.763 1.00 93.81 71 VAL A C 1
ATOM 552 O O . VAL A 1 71 ? -1.323 3.673 -13.003 1.00 93.81 71 VAL A O 1
ATOM 555 N N . ARG A 1 72 ? -2.561 1.853 -13.486 1.00 90.69 72 ARG A N 1
ATOM 556 C CA . ARG A 1 72 ? -1.743 1.399 -14.621 1.00 90.69 72 ARG A CA 1
ATOM 557 C C . ARG A 1 72 ? -1.822 2.348 -15.813 1.00 90.69 72 ARG A C 1
ATOM 559 O O . ARG A 1 72 ? -0.803 2.630 -16.442 1.00 90.69 72 ARG A O 1
ATOM 566 N N . GLY A 1 73 ? -3.006 2.884 -16.100 1.00 89.12 73 GLY A N 1
ATOM 567 C CA . GLY A 1 73 ? -3.207 3.902 -17.128 1.00 89.12 73 GLY A CA 1
ATOM 568 C C . GLY A 1 73 ? -2.466 5.198 -16.801 1.00 89.12 73 GLY A C 1
ATOM 569 O O . GLY A 1 73 ? -1.757 5.732 -17.649 1.00 89.12 73 GLY A O 1
ATOM 570 N N . ALA A 1 74 ? -2.538 5.655 -15.549 1.00 81.12 74 ALA A N 1
ATOM 571 C CA . ALA A 1 74 ? -1.808 6.829 -15.077 1.00 81.12 74 ALA A CA 1
ATOM 572 C C . ALA A 1 74 ? -0.282 6.640 -15.119 1.00 81.12 74 ALA A C 1
ATOM 574 O O . ALA A 1 74 ? 0.432 7.597 -15.393 1.00 81.12 74 ALA A O 1
ATOM 575 N N . ALA A 1 75 ? 0.221 5.426 -14.870 1.00 69.94 75 ALA A N 1
ATOM 576 C CA . ALA A 1 75 ? 1.644 5.109 -15.014 1.00 69.94 75 ALA A CA 1
ATOM 577 C C . ALA A 1 75 ? 2.106 5.061 -16.485 1.00 69.94 75 ALA A C 1
ATOM 579 O O . ALA A 1 75 ? 3.287 5.247 -16.766 1.00 69.94 75 ALA A O 1
ATOM 580 N N . SER A 1 76 ? 1.179 4.811 -17.416 1.00 62.97 76 SER A N 1
ATOM 581 C CA . SER A 1 76 ? 1.458 4.680 -18.853 1.00 62.97 76 SER A CA 1
ATOM 582 C C . SER A 1 76 ? 1.398 6.009 -19.609 1.00 62.97 76 SER A C 1
ATOM 584 O O . SER A 1 76 ? 1.954 6.121 -20.701 1.00 62.97 76 SER A O 1
ATOM 586 N N . LEU A 1 77 ? 0.732 7.026 -19.054 1.00 56.47 77 LEU A N 1
ATOM 587 C CA . LEU A 1 77 ? 0.786 8.373 -19.607 1.00 56.47 77 LEU A CA 1
ATOM 588 C C . LEU A 1 77 ? 2.149 8.980 -19.248 1.00 56.47 77 LEU A C 1
ATOM 590 O O . LEU A 1 77 ? 2.438 9.120 -18.057 1.00 56.47 77 LEU A O 1
ATOM 594 N N . PRO A 1 78 ? 2.992 9.383 -20.223 1.00 49.38 78 PRO A N 1
ATOM 595 C CA . PRO A 1 78 ? 4.087 10.273 -19.889 1.00 49.38 78 PRO A CA 1
ATOM 596 C C . PRO A 1 78 ? 3.448 11.490 -19.232 1.00 49.38 78 PRO A C 1
ATOM 598 O O . PRO A 1 78 ? 2.483 12.047 -19.764 1.00 49.38 78 PRO A O 1
ATOM 601 N N . SER A 1 79 ? 3.953 11.881 -18.064 1.00 50.75 79 SER A N 1
ATOM 602 C CA . SER A 1 79 ? 3.674 13.187 -17.486 1.00 50.75 79 SER A CA 1
ATOM 603 C C . SER A 1 79 ? 4.130 14.220 -18.507 1.00 50.75 79 SER A C 1
ATOM 605 O O . SER A 1 79 ? 5.265 14.689 -18.474 1.00 50.75 79 SER A O 1
ATOM 607 N N . THR A 1 80 ? 3.272 14.536 -19.477 1.00 52.28 80 THR A N 1
ATOM 608 C CA . THR A 1 80 ? 3.424 15.695 -20.333 1.00 52.28 80 THR A CA 1
ATOM 609 C C . THR A 1 80 ? 3.330 16.843 -19.357 1.00 52.28 80 THR A C 1
ATOM 611 O O . THR A 1 80 ? 2.243 17.261 -18.960 1.00 52.28 80 THR A O 1
ATOM 614 N N . HIS A 1 81 ? 4.496 17.297 -18.903 1.00 49.31 81 HIS A N 1
ATOM 615 C CA . HIS A 1 81 ? 4.682 18.635 -18.408 1.00 49.31 81 HIS A CA 1
ATOM 616 C C . HIS A 1 81 ? 4.154 19.522 -19.531 1.00 49.31 81 HIS A C 1
ATOM 618 O O . HIS A 1 81 ? 4.853 19.800 -20.506 1.00 49.31 81 HIS A O 1
ATOM 624 N N . ARG A 1 82 ? 2.864 19.862 -19.459 1.00 47.75 82 ARG A N 1
ATOM 625 C CA . ARG A 1 82 ? 2.216 20.816 -20.345 1.00 47.75 82 ARG A CA 1
ATOM 626 C C . ARG A 1 82 ? 2.767 22.170 -19.932 1.00 47.75 82 ARG A C 1
ATOM 628 O O .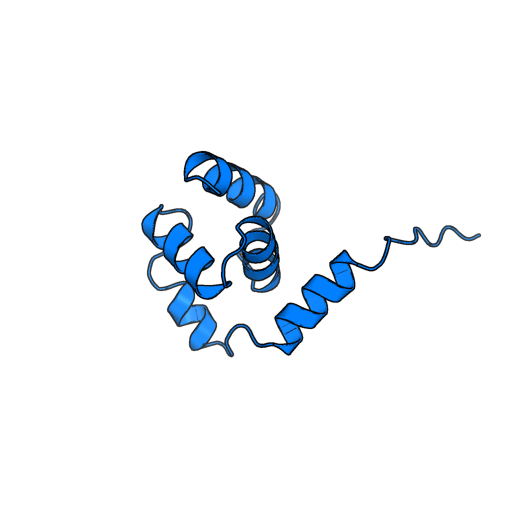 ARG A 1 82 ? 2.110 22.945 -19.254 1.00 47.75 82 ARG A O 1
ATOM 635 N N . GLY A 1 83 ? 4.029 22.398 -20.276 1.00 59.16 83 GLY A N 1
ATOM 636 C CA . GLY A 1 83 ? 4.573 23.730 -20.342 1.00 59.16 83 GLY A CA 1
ATOM 637 C C . GLY A 1 83 ? 3.868 24.394 -21.497 1.00 59.16 83 GLY A C 1
ATOM 638 O O . GLY A 1 83 ? 4.084 23.974 -22.626 1.00 59.16 83 GLY A O 1
ATOM 639 N N . ILE A 1 84 ? 2.988 25.341 -21.196 1.00 45.91 84 ILE A N 1
ATOM 640 C CA . ILE A 1 84 ? 2.734 26.515 -22.029 1.00 45.91 84 ILE A CA 1
ATOM 641 C C . ILE A 1 84 ? 1.815 27.484 -21.276 1.00 45.91 84 ILE A C 1
ATOM 643 O O . ILE A 1 84 ? 0.913 27.008 -20.578 1.00 45.91 84 ILE A O 1
ATOM 647 N N . PRO A 1 85 ? 1.915 28.803 -21.509 1.00 53.69 85 PRO A N 1
ATOM 648 C CA . PRO A 1 85 ? 2.937 29.554 -22.252 1.00 53.69 85 PRO A CA 1
ATOM 649 C C . PRO A 1 85 ? 3.871 30.398 -21.366 1.00 53.69 85 PRO A C 1
ATOM 651 O O . PRO A 1 85 ? 3.433 30.860 -20.290 1.00 53.69 85 PRO A O 1
#

Sequence (85 aa):
MDMDALTAAFRSHVEGSSTFTRRMAIALADMDGTSPGQLVRRCERLGLLREGSWDWFVENGGITKEHIDEVRGAASLPSTHRGIP